Protein AF-A0A1A8VBL3-F1 (afdb_monomer)

Nearest PDB structures (foldseek):
  4ad9-assembly2_F  TM=8.443E-01  e=5.411E-03  Homo sapiens
  5meb-assembly2_B  TM=5.693E-01  e=9.755E-03  Saccharomyces cerevisiae
  3euh-assembly1_D  TM=6.106E-01  e=6.516E-02  Escherichia coli
  2ph7-assembly1_A  TM=4.554E-01  e=3.538E+00  Archaeoglobus fulgidus DSM 4304
  7tjh-assembly1_D  TM=4.920E-01  e=5.595E+00  Saccharomyces cerevisiae

Sequence (105 aa):
DKSLCIMSQKFVMLFLVSKTQTVTLDAAANVLIKESQDSSSHSKYKTKVRRLYDIANVLTSLGLIRKEKGRKPAFKWLGPVEFSSSAAATPGEPEASLNNQDLKR

Radius of gyration: 24.96 Å; Cα contacts (8 Å, |Δi|>4): 76; chains: 1; bounding box: 50×32×86 Å

pLDDT: mean 73.69, std 14.57, range [40.38, 91.75]

Solvent-accessible surface area (backbone atoms only — not comparable to full-atom values): 6778 Å² total; per-residue (Å²): 139,85,48,69,68,59,52,49,50,53,54,54,48,52,41,75,73,36,92,79,27,60,48,38,54,68,58,52,48,47,68,70,39,69,77,45,86,70,82,81,48,71,68,58,52,55,54,52,52,52,52,49,51,58,50,51,51,52,37,38,76,70,57,34,32,43,80,47,94,59,101,55,71,29,37,33,65,62,50,75,88,67,81,70,73,79,74,72,85,84,84,87,82,87,84,87,82,86,82,91,83,87,87,90,128

Structure (mmCIF, N/CA/C/O backbone):
data_AF-A0A1A8VBL3-F1
#
_entry.id   AF-A0A1A8VBL3-F1
#
loop_
_atom_site.group_PDB
_atom_site.id
_atom_site.type_symbol
_atom_site.label_atom_id
_atom_site.label_alt_id
_atom_site.label_comp_id
_atom_site.label_asym_id
_atom_site.label_entity_id
_atom_site.label_seq_id
_atom_site.pdbx_PDB_ins_code
_atom_site.Cartn_x
_atom_site.Cartn_y
_atom_site.Cartn_z
_atom_site.occupancy
_atom_site.B_iso_or_equiv
_atom_site.auth_seq_id
_atom_site.auth_comp_id
_atom_site.auth_asym_id
_atom_site.auth_atom_id
_atom_site.pdbx_PDB_model_num
ATOM 1 N N . ASP A 1 1 ? 18.067 -5.451 -3.117 1.00 53.78 1 ASP A N 1
ATOM 2 C CA . ASP A 1 1 ? 17.229 -4.253 -2.834 1.00 53.78 1 ASP A CA 1
ATOM 3 C C . ASP A 1 1 ? 16.029 -3.976 -3.749 1.00 53.78 1 ASP A C 1
ATOM 5 O O . ASP A 1 1 ? 15.274 -3.055 -3.462 1.00 53.78 1 ASP A O 1
ATOM 9 N N . LYS A 1 2 ? 15.781 -4.736 -4.832 1.00 65.94 2 LYS A N 1
ATOM 10 C CA . LYS A 1 2 ? 14.663 -4.465 -5.775 1.00 65.94 2 LYS A CA 1
ATOM 11 C C . LYS A 1 2 ? 13.514 -5.486 -5.713 1.00 65.94 2 LYS A C 1
ATOM 13 O O . LYS A 1 2 ? 12.631 -5.457 -6.567 1.00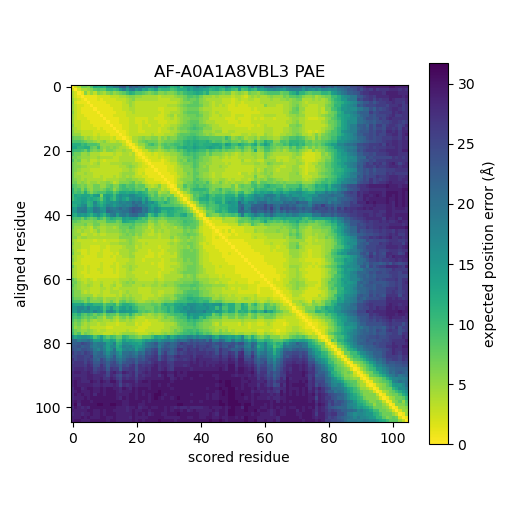 65.94 2 LYS A O 1
ATOM 18 N N . SER A 1 3 ? 13.541 -6.414 -4.757 1.00 76.62 3 SER A N 1
ATOM 19 C CA . SER A 1 3 ? 12.552 -7.491 -4.668 1.00 76.62 3 SER A CA 1
ATOM 20 C C . SER A 1 3 ? 11.214 -6.991 -4.119 1.00 76.62 3 SER A C 1
ATOM 22 O O . SER A 1 3 ? 11.150 -6.041 -3.337 1.00 76.62 3 SER A O 1
ATOM 24 N N . LEU A 1 4 ? 10.135 -7.668 -4.519 1.00 82.12 4 LEU A N 1
ATOM 25 C CA . LEU A 1 4 ? 8.782 -7.370 -4.048 1.00 82.12 4 LEU A CA 1
ATOM 26 C C . LEU A 1 4 ? 8.668 -7.510 -2.521 1.00 82.12 4 LEU A C 1
ATOM 28 O O . LEU A 1 4 ? 8.004 -6.694 -1.897 1.00 82.12 4 LEU A O 1
ATOM 32 N N . CYS A 1 5 ? 9.388 -8.472 -1.931 1.00 85.31 5 CYS A N 1
ATOM 33 C CA . CYS A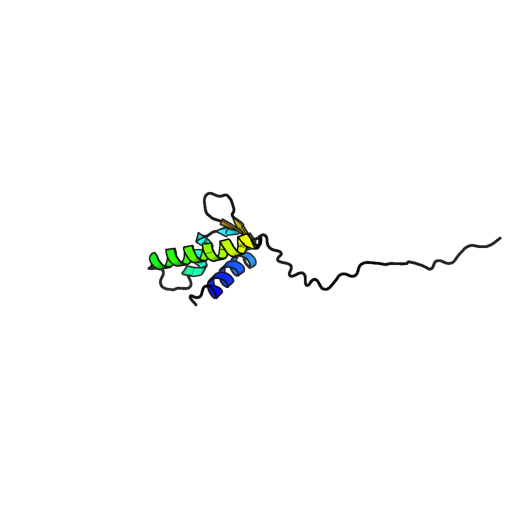 1 5 ? 9.452 -8.688 -0.482 1.00 85.31 5 CYS A CA 1
ATOM 34 C C . CYS A 1 5 ? 9.979 -7.454 0.278 1.00 85.31 5 CYS A C 1
ATOM 36 O O . CYS A 1 5 ? 9.361 -6.989 1.235 1.00 85.31 5 CYS A O 1
ATOM 38 N N . ILE A 1 6 ? 11.075 -6.849 -0.195 1.00 85.12 6 ILE A N 1
ATOM 39 C CA . ILE A 1 6 ? 11.620 -5.627 0.417 1.00 85.12 6 ILE A CA 1
ATOM 40 C C . ILE A 1 6 ? 10.649 -4.454 0.235 1.00 85.12 6 ILE A C 1
ATOM 42 O O . ILE A 1 6 ? 10.479 -3.630 1.133 1.00 85.12 6 ILE A O 1
ATOM 46 N N . MET A 1 7 ? 9.965 -4.392 -0.911 1.00 84.75 7 MET A N 1
ATOM 47 C CA . MET A 1 7 ? 8.960 -3.366 -1.176 1.00 84.75 7 MET A CA 1
ATOM 48 C C . MET A 1 7 ? 7.749 -3.482 -0.246 1.00 84.75 7 MET A C 1
ATOM 50 O O . MET A 1 7 ? 7.311 -2.469 0.296 1.00 84.75 7 MET A O 1
ATOM 54 N N . SER A 1 8 ? 7.236 -4.694 -0.024 1.00 87.88 8 SER A N 1
ATOM 55 C CA . SER A 1 8 ? 6.127 -4.933 0.902 1.00 87.88 8 SER A CA 1
ATOM 56 C C . SER A 1 8 ? 6.518 -4.627 2.341 1.00 87.88 8 SER A C 1
ATOM 58 O O . SER A 1 8 ? 5.752 -3.975 3.044 1.00 87.88 8 SER A O 1
ATOM 60 N N . GLN A 1 9 ? 7.725 -5.016 2.759 1.00 88.38 9 GLN A N 1
ATOM 61 C CA . GLN A 1 9 ? 8.218 -4.727 4.103 1.00 88.38 9 GLN A CA 1
ATOM 62 C C . GLN A 1 9 ? 8.288 -3.217 4.350 1.00 88.38 9 GLN A C 1
ATOM 64 O O . GLN A 1 9 ? 7.733 -2.730 5.331 1.00 88.38 9 GLN A O 1
ATOM 69 N N . LYS A 1 10 ? 8.893 -2.459 3.427 1.00 87.00 10 LYS A N 1
ATOM 70 C CA . LYS A 1 10 ? 8.975 -0.993 3.524 1.00 87.00 10 LYS A CA 1
ATOM 71 C C . LYS A 1 10 ? 7.600 -0.334 3.505 1.00 87.00 10 LYS A C 1
ATOM 73 O O . LYS A 1 10 ? 7.370 0.617 4.246 1.00 87.00 10 LYS A O 1
ATOM 78 N N . PHE A 1 11 ? 6.682 -0.845 2.686 1.00 86.50 11 PHE A N 1
ATOM 79 C CA . PHE A 1 11 ? 5.314 -0.340 2.623 1.00 86.50 11 PHE A CA 1
ATOM 80 C C . PHE A 1 11 ? 4.586 -0.502 3.962 1.00 86.50 11 PHE A C 1
ATOM 82 O O . PHE A 1 11 ? 4.016 0.465 4.453 1.00 86.50 11 PHE A O 1
ATOM 89 N N . VAL A 1 12 ? 4.666 -1.680 4.591 1.00 86.94 12 VAL A N 1
ATOM 90 C CA . VAL A 1 12 ? 4.070 -1.936 5.916 1.00 86.94 12 VAL A CA 1
ATOM 91 C C . VAL A 1 12 ? 4.760 -1.115 7.006 1.00 86.94 12 VAL A C 1
ATOM 93 O O . VAL A 1 12 ? 4.094 -0.484 7.824 1.00 86.94 12 VAL A O 1
ATOM 96 N N . MET A 1 13 ? 6.092 -1.047 6.977 1.00 87.50 13 MET A N 1
ATOM 97 C CA . MET A 1 13 ? 6.878 -0.254 7.923 1.00 87.50 13 MET A CA 1
ATOM 98 C C . MET A 1 13 ? 6.479 1.228 7.898 1.00 87.50 13 MET A C 1
ATOM 100 O O . MET A 1 13 ? 6.435 1.868 8.945 1.00 87.50 13 MET A O 1
ATOM 104 N N . LEU A 1 14 ? 6.113 1.770 6.730 1.00 86.38 14 LEU A N 1
ATOM 105 C CA . LEU A 1 14 ? 5.647 3.150 6.605 1.00 86.38 14 LEU A CA 1
ATOM 106 C C . LEU A 1 14 ? 4.360 3.411 7.405 1.00 86.38 14 LEU A C 1
ATOM 108 O O . LEU A 1 14 ? 4.230 4.486 7.985 1.00 86.38 14 LEU A O 1
ATOM 112 N N . PHE A 1 15 ? 3.442 2.444 7.488 1.00 84.81 15 PHE A N 1
ATOM 113 C CA . PHE A 1 15 ? 2.240 2.561 8.323 1.00 84.81 15 PHE A CA 1
ATOM 114 C C . PHE A 1 15 ? 2.552 2.452 9.816 1.00 84.81 15 PHE A C 1
ATOM 116 O O . PHE A 1 15 ? 1.974 3.198 10.599 1.00 84.81 15 PHE A O 1
ATOM 123 N N . LEU A 1 16 ? 3.483 1.570 10.193 1.00 84.12 16 LEU A N 1
ATOM 124 C CA . LEU A 1 16 ? 3.876 1.345 11.590 1.00 84.12 16 LEU A CA 1
ATOM 125 C C . LEU A 1 16 ? 4.653 2.530 12.186 1.00 84.12 16 LEU A C 1
ATOM 127 O O . LEU A 1 16 ? 4.493 2.849 13.359 1.00 84.12 16 LEU A O 1
ATOM 131 N N . VAL A 1 17 ? 5.485 3.197 11.382 1.00 81.88 17 VAL A N 1
ATOM 132 C CA . VAL A 1 17 ? 6.294 4.350 11.820 1.00 81.88 17 VAL A CA 1
ATOM 133 C C . VAL A 1 17 ? 5.497 5.662 11.764 1.00 81.88 17 VAL A C 1
ATOM 135 O O . VAL A 1 17 ? 5.792 6.612 12.493 1.00 81.88 17 VAL A O 1
ATOM 138 N N . SER A 1 18 ? 4.467 5.745 10.916 1.00 74.81 18 SER A N 1
ATOM 139 C CA . SER A 1 18 ? 3.670 6.965 10.752 1.00 74.81 18 SER A CA 1
ATOM 140 C C . SER A 1 18 ? 2.552 7.057 11.790 1.00 74.81 18 SER A C 1
ATOM 142 O O . SER A 1 18 ? 1.592 6.293 11.745 1.00 74.81 18 SER A O 1
ATOM 144 N N . LYS A 1 19 ? 2.592 8.082 12.655 1.00 70.56 19 LYS A N 1
ATOM 145 C CA . LYS A 1 19 ? 1.543 8.355 13.666 1.00 70.56 19 LYS A CA 1
ATOM 146 C C . LYS A 1 19 ? 0.135 8.483 13.076 1.00 70.56 19 LYS A C 1
ATOM 148 O O . LYS A 1 19 ? -0.847 8.155 13.732 1.00 70.56 19 LYS A O 1
ATOM 153 N N . THR A 1 20 ? 0.036 8.975 11.844 1.00 75.88 20 THR A N 1
ATOM 154 C CA . THR A 1 20 ? -1.236 9.184 11.145 1.00 75.88 20 THR A CA 1
ATOM 155 C C . THR A 1 20 ? -1.794 7.913 10.516 1.00 75.88 20 THR A C 1
ATOM 157 O O . THR A 1 20 ? -2.943 7.940 10.087 1.00 75.88 20 THR A O 1
ATOM 160 N N . GLN A 1 21 ? -1.013 6.821 10.444 1.00 83.38 21 GLN A N 1
ATOM 161 C CA . GLN A 1 21 ? -1.431 5.531 9.875 1.00 83.38 21 GLN A CA 1
ATOM 162 C C . GLN A 1 21 ? -2.029 5.634 8.456 1.00 83.38 21 GLN A C 1
ATOM 164 O O . GLN A 1 21 ? -2.703 4.723 7.978 1.00 83.38 21 GLN A O 1
ATOM 169 N N . THR A 1 22 ? -1.749 6.735 7.758 1.00 84.38 22 THR A N 1
ATOM 170 C CA . THR A 1 22 ? -2.251 7.031 6.419 1.00 84.38 22 THR A CA 1
ATOM 171 C C . THR A 1 22 ? -1.067 7.259 5.503 1.00 84.38 22 THR A C 1
ATOM 173 O O . THR A 1 22 ? -0.202 8.094 5.767 1.00 84.38 22 THR A O 1
ATOM 176 N N . VAL A 1 23 ? -1.046 6.526 4.398 1.00 86.00 23 VAL A N 1
ATOM 177 C CA . VAL A 1 23 ? 0.018 6.569 3.401 1.00 86.00 23 VAL A CA 1
ATOM 178 C C . VAL A 1 23 ? -0.603 6.843 2.042 1.00 86.00 23 VAL A C 1
ATOM 180 O O . VAL A 1 23 ? -1.487 6.121 1.579 1.00 86.00 23 VAL A O 1
ATOM 183 N N . THR A 1 24 ? -0.114 7.882 1.370 1.00 87.38 24 THR A N 1
ATOM 184 C CA . THR A 1 24 ? -0.450 8.128 -0.035 1.00 87.38 24 THR A CA 1
ATOM 185 C C . THR A 1 24 ? 0.435 7.284 -0.944 1.00 87.38 24 THR A C 1
ATOM 187 O O . THR A 1 24 ? 1.594 7.010 -0.624 1.00 87.38 24 THR A O 1
ATOM 190 N N . LEU A 1 25 ? -0.093 6.894 -2.105 1.00 83.69 25 LEU A N 1
ATOM 191 C CA . LEU A 1 25 ? 0.670 6.128 -3.092 1.00 83.69 25 LEU A CA 1
ATOM 192 C C . LEU A 1 25 ? 1.961 6.851 -3.507 1.00 83.69 25 LEU A C 1
ATOM 194 O O . LEU A 1 25 ? 3.006 6.219 -3.631 1.00 83.69 25 LEU A O 1
ATOM 198 N N . ASP A 1 26 ? 1.898 8.176 -3.652 1.00 82.25 26 ASP A N 1
ATOM 199 C CA . ASP A 1 26 ? 3.057 9.013 -3.968 1.00 82.25 26 ASP A CA 1
ATOM 200 C C . ASP A 1 26 ? 4.101 8.995 -2.845 1.00 82.25 26 ASP A C 1
ATOM 202 O O . ASP A 1 26 ? 5.299 8.927 -3.119 1.00 82.25 26 ASP A O 1
ATOM 206 N N . ALA A 1 27 ? 3.679 9.035 -1.576 1.00 82.12 27 ALA A N 1
ATOM 207 C CA . ALA A 1 27 ? 4.596 8.947 -0.440 1.00 82.12 27 ALA A CA 1
ATOM 208 C C . ALA A 1 27 ? 5.281 7.576 -0.386 1.00 82.12 27 ALA A C 1
ATOM 210 O O . ALA A 1 27 ? 6.503 7.502 -0.255 1.00 82.12 27 ALA A O 1
ATOM 211 N N . ALA A 1 28 ? 4.516 6.498 -0.576 1.00 83.94 28 ALA A N 1
ATOM 212 C CA . ALA A 1 28 ? 5.062 5.149 -0.659 1.00 83.94 28 ALA A CA 1
ATOM 213 C C . ALA A 1 28 ? 6.057 5.011 -1.822 1.00 83.94 28 ALA A C 1
ATOM 215 O O . ALA A 1 28 ? 7.171 4.519 -1.636 1.00 83.94 28 ALA A O 1
ATOM 216 N N . ALA A 1 29 ? 5.694 5.505 -3.009 1.00 81.38 29 ALA A N 1
ATOM 217 C CA . ALA A 1 29 ? 6.561 5.492 -4.180 1.00 81.38 29 ALA A CA 1
ATOM 218 C C . ALA A 1 29 ? 7.854 6.281 -3.935 1.00 81.38 29 ALA A C 1
ATOM 220 O O . ALA A 1 29 ? 8.927 5.797 -4.280 1.00 81.38 29 ALA A O 1
ATOM 221 N N . ASN A 1 30 ? 7.781 7.445 -3.285 1.00 79.44 30 ASN A N 1
ATOM 222 C CA . ASN A 1 30 ? 8.956 8.252 -2.954 1.00 79.44 30 ASN A CA 1
ATOM 223 C C . ASN A 1 30 ? 9.915 7.541 -1.995 1.00 79.44 30 ASN A C 1
ATOM 225 O O . ASN A 1 30 ? 11.117 7.534 -2.252 1.00 79.44 30 ASN A O 1
ATOM 229 N N . VAL A 1 31 ? 9.411 6.903 -0.935 1.00 75.88 31 VAL A N 1
ATOM 230 C CA . VAL A 1 31 ? 10.245 6.122 -0.000 1.00 75.88 31 VAL A CA 1
ATOM 231 C C . VAL A 1 31 ? 10.916 4.947 -0.719 1.00 75.88 31 VAL A C 1
ATOM 233 O O . VAL A 1 31 ? 12.090 4.666 -0.507 1.00 75.88 31 VAL A O 1
ATOM 236 N N . LEU A 1 32 ? 10.209 4.315 -1.656 1.00 73.06 32 LEU A N 1
ATOM 237 C CA . LEU A 1 32 ? 10.728 3.210 -2.466 1.00 73.06 32 LEU A CA 1
ATOM 238 C C . LEU A 1 32 ? 11.671 3.651 -3.600 1.00 73.06 32 LEU A C 1
ATOM 240 O O . LEU A 1 32 ? 12.385 2.819 -4.168 1.00 73.06 32 LEU A O 1
ATOM 244 N N . ILE A 1 33 ? 11.649 4.927 -3.996 1.00 70.69 33 ILE A N 1
ATOM 245 C CA . ILE A 1 33 ? 12.447 5.483 -5.100 1.00 70.69 33 ILE A CA 1
ATOM 246 C C . ILE A 1 33 ? 13.693 6.203 -4.604 1.00 70.69 33 ILE A C 1
ATOM 248 O O . ILE A 1 33 ? 14.732 6.025 -5.230 1.00 70.69 33 ILE A O 1
ATOM 252 N N . LYS A 1 34 ? 13.632 6.927 -3.480 1.00 63.56 34 LYS A N 1
ATOM 253 C CA . LYS A 1 34 ? 14.773 7.675 -2.924 1.00 63.56 34 LYS A CA 1
ATOM 254 C C . LYS A 1 34 ? 16.007 6.815 -2.636 1.00 63.56 34 LYS A C 1
ATOM 256 O O . LYS A 1 34 ? 17.113 7.334 -2.654 1.00 63.56 34 LYS A O 1
ATOM 261 N N . GLU A 1 35 ? 15.837 5.517 -2.404 1.00 59.56 35 GLU A N 1
ATOM 262 C CA . GLU A 1 35 ? 16.954 4.602 -2.136 1.00 59.56 35 GLU A CA 1
ATOM 263 C C . GLU A 1 35 ? 17.601 4.039 -3.410 1.00 59.56 35 GLU A C 1
ATOM 265 O O . GLU A 1 35 ? 18.749 3.607 -3.387 1.00 59.56 35 GLU A O 1
ATOM 270 N N . SER A 1 36 ? 16.909 4.093 -4.557 1.00 57.88 36 SER A N 1
ATOM 271 C CA . SER A 1 36 ? 17.587 3.927 -5.841 1.00 57.88 36 SER A CA 1
ATOM 272 C C . SER A 1 36 ? 18.104 5.295 -6.267 1.00 57.88 36 SER A C 1
ATOM 274 O O . SER A 1 36 ? 17.318 6.097 -6.763 1.00 57.88 36 SER A O 1
ATOM 276 N N . GLN A 1 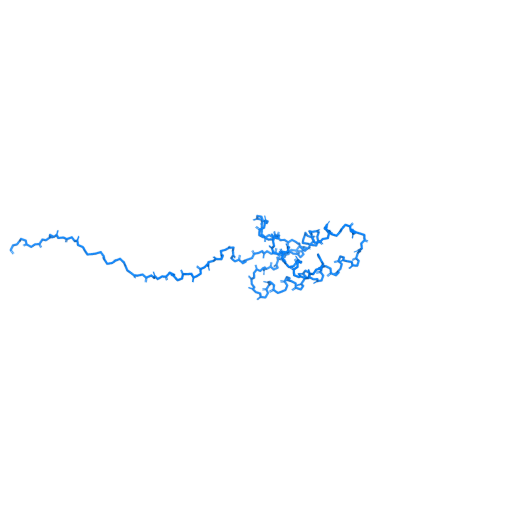37 ? 19.405 5.535 -6.090 1.00 57.25 37 GLN A N 1
ATOM 277 C CA . GLN A 1 37 ? 20.132 6.757 -6.484 1.00 57.25 37 GLN A CA 1
ATOM 278 C C . GLN A 1 37 ? 19.864 7.231 -7.935 1.00 57.25 37 GLN A C 1
ATOM 280 O O . GLN A 1 37 ? 20.133 8.375 -8.278 1.00 57.25 37 GLN A O 1
ATOM 285 N N . ASP A 1 38 ? 19.231 6.404 -8.772 1.00 56.94 38 ASP A N 1
ATOM 286 C CA . ASP A 1 38 ? 18.795 6.743 -10.125 1.00 56.94 38 ASP A CA 1
ATOM 287 C C . ASP A 1 38 ? 17.363 7.323 -10.159 1.00 56.94 38 ASP A C 1
ATOM 289 O O . ASP A 1 38 ? 16.414 6.675 -10.622 1.00 56.94 38 ASP A O 1
ATOM 293 N N . SER A 1 39 ? 17.189 8.568 -9.720 1.00 54.56 39 SER A N 1
ATOM 294 C CA . SER A 1 39 ? 15.927 9.329 -9.826 1.00 54.56 39 SER A CA 1
ATOM 295 C C . SER A 1 39 ? 15.479 9.624 -11.274 1.00 54.56 39 SER A C 1
ATOM 297 O O . SER A 1 39 ? 14.372 10.107 -11.496 1.00 54.56 39 SER A O 1
ATOM 299 N N . SER A 1 40 ? 16.308 9.298 -12.270 1.00 58.81 40 SER A N 1
ATOM 300 C CA . SER A 1 40 ? 16.157 9.702 -13.677 1.00 58.81 40 SER A CA 1
ATOM 301 C C . SER A 1 40 ? 15.138 8.884 -14.502 1.00 58.81 40 SER A C 1
ATOM 303 O O . SER A 1 40 ? 14.690 9.325 -15.559 1.00 58.81 40 SER A O 1
ATOM 305 N N . SER A 1 41 ? 14.697 7.697 -14.057 1.00 68.19 41 SER A N 1
ATOM 306 C CA . SER A 1 41 ? 13.912 6.806 -14.935 1.00 68.19 41 SER A CA 1
ATOM 307 C C . SER A 1 41 ? 12.414 6.750 -14.604 1.00 68.19 41 SER A C 1
ATOM 309 O O . SER A 1 41 ? 11.966 5.969 -13.762 1.00 68.19 41 SER A O 1
ATOM 311 N N . HIS A 1 42 ? 11.613 7.505 -15.362 1.00 71.62 42 HIS A N 1
ATOM 312 C CA . HIS A 1 42 ? 10.140 7.472 -15.349 1.00 71.62 42 HIS A CA 1
ATOM 313 C C . HIS A 1 42 ? 9.557 6.051 -15.554 1.00 71.62 42 HIS A C 1
ATOM 315 O O . HIS A 1 42 ? 8.521 5.693 -14.991 1.00 71.62 42 HIS A O 1
ATOM 321 N N . SER A 1 43 ? 10.262 5.189 -16.298 1.00 74.19 43 SER A N 1
ATOM 322 C CA . SER A 1 43 ? 9.934 3.761 -16.458 1.00 74.19 43 SER A CA 1
ATOM 323 C C . SER A 1 43 ? 9.965 2.997 -15.122 1.00 74.19 43 SER A C 1
ATOM 325 O O . SER A 1 43 ? 9.030 2.261 -14.794 1.00 74.19 43 SER A O 1
ATOM 327 N N . LYS A 1 44 ? 10.990 3.235 -14.290 1.00 74.88 44 LYS A N 1
ATOM 328 C CA . LYS A 1 44 ? 11.124 2.604 -12.965 1.00 74.88 44 LYS A CA 1
ATOM 329 C C . LYS A 1 44 ? 9.991 3.041 -12.025 1.00 74.88 44 LYS A C 1
ATOM 331 O O . LYS A 1 44 ? 9.496 2.210 -11.262 1.00 74.88 44 LYS A O 1
ATOM 336 N N . TYR A 1 45 ? 9.548 4.302 -12.108 1.00 78.44 45 TYR A N 1
ATOM 337 C CA . TYR A 1 45 ? 8.401 4.811 -11.342 1.00 78.44 45 TYR A CA 1
ATOM 338 C C . TYR A 1 45 ? 7.123 4.024 -11.665 1.00 78.44 45 TYR A C 1
ATOM 340 O O . TYR A 1 45 ? 6.501 3.474 -10.757 1.00 78.44 45 TYR A O 1
ATOM 348 N N . LYS A 1 46 ? 6.777 3.871 -12.952 1.00 81.75 46 LYS A N 1
ATOM 349 C CA . LYS A 1 46 ? 5.561 3.145 -13.372 1.00 81.75 46 LYS A CA 1
ATOM 350 C C . LYS A 1 46 ? 5.539 1.696 -12.877 1.00 81.75 46 LYS A C 1
ATOM 352 O O . LYS A 1 46 ? 4.504 1.226 -12.401 1.00 81.75 46 LYS A O 1
ATOM 357 N N . THR A 1 47 ? 6.674 1.000 -12.939 1.00 82.38 47 THR A N 1
ATOM 358 C CA . THR A 1 47 ? 6.785 -0.381 -12.444 1.00 82.38 47 THR A CA 1
ATOM 359 C C . THR A 1 47 ? 6.602 -0.457 -10.930 1.00 82.38 47 THR A C 1
ATOM 361 O O . THR A 1 47 ? 5.838 -1.294 -10.454 1.00 82.38 47 THR A O 1
ATOM 364 N N . LYS A 1 48 ? 7.236 0.436 -10.158 1.00 78.50 48 LYS A N 1
ATOM 365 C CA . LYS A 1 48 ? 7.090 0.471 -8.691 1.00 78.50 48 LYS A CA 1
ATOM 366 C C . LYS A 1 48 ? 5.664 0.819 -8.262 1.00 78.50 48 LYS A C 1
ATOM 368 O O . LYS A 1 48 ? 5.130 0.181 -7.363 1.00 78.50 48 LYS A O 1
ATOM 373 N N . VAL A 1 49 ? 5.019 1.756 -8.956 1.00 84.31 49 VAL A N 1
ATOM 374 C CA . VAL A 1 49 ? 3.603 2.087 -8.741 1.00 84.31 49 VAL A CA 1
ATOM 375 C C . VAL A 1 49 ? 2.711 0.867 -8.973 1.00 84.31 49 VAL A C 1
ATOM 377 O O . VAL A 1 49 ? 1.834 0.593 -8.161 1.00 84.31 49 VAL A O 1
ATOM 380 N N . ARG A 1 50 ? 2.960 0.076 -10.025 1.00 86.94 50 ARG A N 1
ATOM 381 C CA . ARG A 1 50 ? 2.218 -1.174 -10.254 1.00 86.94 50 ARG A CA 1
ATOM 382 C C . ARG A 1 50 ? 2.390 -2.168 -9.104 1.00 86.94 50 ARG A C 1
ATOM 384 O O . ARG A 1 50 ? 1.399 -2.697 -8.621 1.00 86.94 50 ARG A O 1
ATOM 391 N N . ARG A 1 51 ? 3.618 -2.349 -8.616 1.00 88.94 51 ARG A N 1
ATOM 392 C CA . ARG A 1 51 ? 3.895 -3.239 -7.477 1.00 88.94 51 ARG A CA 1
ATOM 393 C C . ARG A 1 51 ? 3.245 -2.777 -6.175 1.00 88.94 51 ARG A C 1
ATOM 395 O O . ARG A 1 51 ? 2.791 -3.611 -5.401 1.00 88.94 51 ARG A O 1
ATOM 402 N N . LEU A 1 52 ? 3.141 -1.467 -5.955 1.00 87.69 52 LEU A N 1
ATOM 403 C CA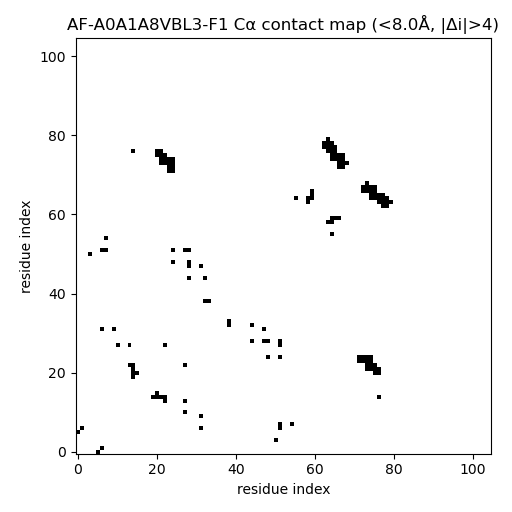 . LEU A 1 52 ? 2.402 -0.917 -4.819 1.00 87.69 52 LEU A CA 1
ATOM 404 C C . LEU A 1 52 ? 0.913 -1.259 -4.872 1.00 87.69 52 LEU A C 1
ATOM 406 O O . LEU A 1 52 ? 0.337 -1.564 -3.833 1.00 87.69 52 LEU A O 1
ATOM 410 N N . TYR A 1 53 ? 0.298 -1.255 -6.058 1.00 90.25 53 TYR A N 1
ATOM 411 C CA . TYR A 1 53 ? -1.083 -1.715 -6.203 1.00 90.25 53 TYR A CA 1
ATOM 412 C C . TYR A 1 53 ? -1.222 -3.211 -5.928 1.00 90.25 53 TYR A C 1
ATOM 414 O O . TYR A 1 53 ? -2.152 -3.588 -5.223 1.00 90.25 53 TYR A O 1
ATOM 422 N N . ASP A 1 54 ? -0.298 -4.044 -6.423 1.00 90.75 54 ASP A N 1
ATOM 423 C CA . ASP A 1 54 ? -0.300 -5.487 -6.140 1.00 90.75 54 ASP A CA 1
ATOM 424 C C . ASP A 1 54 ? -0.294 -5.733 -4.616 1.00 90.75 54 ASP A C 1
ATOM 426 O O . ASP A 1 54 ? -1.154 -6.436 -4.087 1.00 90.75 54 ASP A O 1
ATOM 430 N N . ILE A 1 55 ? 0.620 -5.076 -3.892 1.00 90.19 55 ILE A N 1
ATOM 431 C CA . ILE A 1 55 ? 0.741 -5.175 -2.427 1.00 90.19 55 ILE A CA 1
ATOM 432 C C . ILE A 1 55 ? -0.508 -4.624 -1.727 1.00 90.19 55 ILE A C 1
ATOM 434 O O . ILE A 1 55 ? -1.048 -5.261 -0.822 1.00 90.19 55 ILE A O 1
ATOM 438 N N . ALA A 1 56 ? -0.985 -3.447 -2.136 1.00 88.88 56 ALA A N 1
ATOM 439 C CA . ALA A 1 56 ? -2.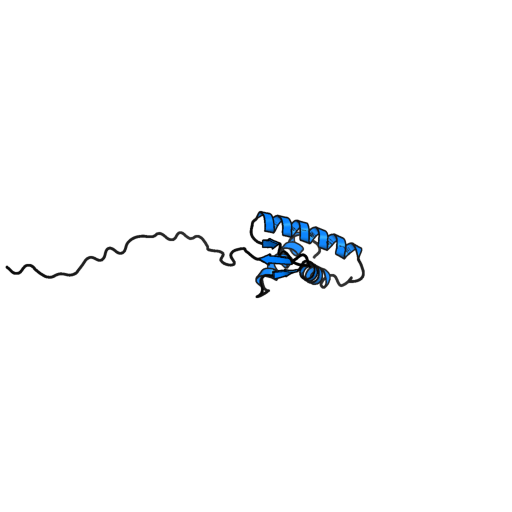142 -2.813 -1.518 1.00 88.88 56 ALA A CA 1
ATOM 440 C C . ALA A 1 56 ? -3.420 -3.636 -1.709 1.00 88.88 56 ALA A C 1
ATOM 442 O O . ALA A 1 56 ? -4.228 -3.716 -0.788 1.00 88.88 56 ALA A O 1
ATOM 443 N N . ASN A 1 57 ? -3.594 -4.278 -2.865 1.00 91.31 57 ASN A N 1
ATOM 444 C CA . ASN A 1 57 ? -4.725 -5.164 -3.119 1.00 91.31 57 ASN A CA 1
ATOM 445 C C . ASN A 1 57 ? -4.698 -6.362 -2.167 1.00 91.31 57 ASN A C 1
ATOM 447 O O . ASN A 1 57 ? -5.712 -6.637 -1.535 1.00 91.31 57 ASN A O 1
ATOM 451 N N . VAL A 1 58 ? -3.536 -7.002 -1.981 1.00 91.75 58 VAL A N 1
ATOM 452 C CA . VAL A 1 58 ? -3.382 -8.111 -1.024 1.00 91.75 58 VAL A CA 1
ATOM 453 C C . VAL A 1 58 ? -3.712 -7.657 0.400 1.00 91.75 58 VAL A C 1
ATOM 455 O O . VAL A 1 58 ? -4.545 -8.270 1.061 1.00 91.75 58 VAL A O 1
ATOM 458 N N . LEU A 1 59 ? -3.133 -6.548 0.866 1.00 89.12 59 LEU A N 1
ATOM 459 C CA . LEU A 1 59 ? -3.401 -6.022 2.212 1.00 89.12 59 LEU A CA 1
ATOM 460 C C . LEU A 1 59 ? -4.863 -5.588 2.403 1.00 89.12 59 LEU A C 1
ATOM 462 O O . LEU A 1 59 ? -5.400 -5.698 3.504 1.00 89.12 59 LEU A O 1
ATOM 466 N N . THR A 1 60 ? -5.513 -5.112 1.339 1.00 89.75 60 THR A N 1
ATOM 467 C CA . THR A 1 60 ? -6.941 -4.767 1.350 1.00 89.75 60 THR A CA 1
ATOM 468 C C . THR A 1 60 ? -7.803 -6.025 1.443 1.00 89.75 60 THR A C 1
ATOM 470 O O . THR A 1 60 ? -8.743 -6.050 2.231 1.00 89.75 60 THR A O 1
ATOM 473 N N . SER A 1 61 ? -7.473 -7.086 0.697 1.00 88.62 61 SER A N 1
ATOM 474 C CA . SER A 1 61 ? -8.155 -8.386 0.780 1.00 88.62 61 SER A CA 1
ATOM 475 C C . SER A 1 61 ? -8.017 -9.036 2.158 1.00 88.62 61 SER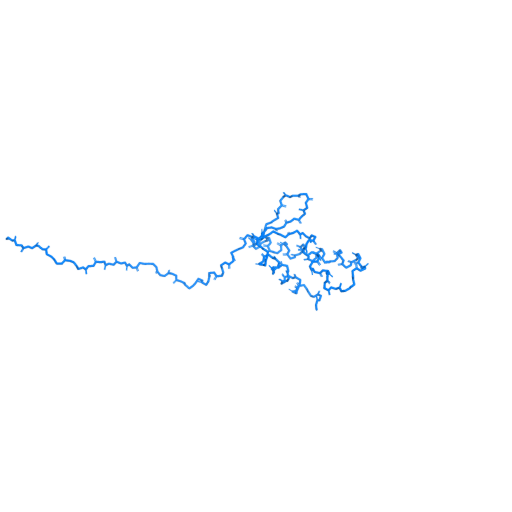 A C 1
ATOM 477 O O . SER A 1 61 ? -8.930 -9.728 2.593 1.00 88.62 61 SER A O 1
ATOM 479 N N . LEU A 1 62 ? -6.911 -8.776 2.860 1.00 88.94 62 LEU A N 1
ATOM 480 C CA . LEU A 1 62 ? -6.697 -9.200 4.247 1.00 88.94 62 LEU A CA 1
ATOM 481 C C . LEU A 1 62 ? -7.396 -8.297 5.281 1.00 88.94 62 LEU A C 1
ATOM 483 O O . LEU A 1 62 ? -7.340 -8.580 6.472 1.00 88.94 62 LEU A O 1
ATOM 487 N N . GLY A 1 63 ? -8.014 -7.189 4.860 1.00 87.00 63 GLY A N 1
ATOM 488 C CA . GLY A 1 63 ? -8.652 -6.228 5.764 1.00 87.00 63 GLY A CA 1
ATOM 489 C C . GLY A 1 63 ? -7.676 -5.400 6.611 1.00 87.00 63 GLY A C 1
ATOM 490 O O . GLY A 1 63 ? -8.107 -4.709 7.531 1.00 87.00 63 GLY A O 1
ATOM 491 N N . LEU A 1 64 ? -6.375 -5.429 6.302 1.00 87.75 64 LEU A N 1
ATOM 492 C CA . LEU A 1 64 ? -5.335 -4.715 7.054 1.00 87.75 64 LEU A CA 1
ATOM 493 C C . LEU A 1 64 ? -5.267 -3.229 6.700 1.00 87.75 64 LEU A C 1
ATOM 495 O O . LEU A 1 64 ? -4.869 -2.409 7.525 1.00 87.75 64 LEU A O 1
ATOM 499 N N . ILE A 1 65 ? -5.653 -2.873 5.474 1.00 89.44 65 ILE A N 1
ATOM 500 C CA . ILE A 1 65 ? -5.711 -1.486 5.009 1.00 89.44 65 ILE A CA 1
ATOM 501 C C . ILE A 1 65 ? -7.023 -1.216 4.277 1.00 89.44 65 ILE A C 1
ATOM 503 O O . ILE A 1 65 ? -7.638 -2.115 3.704 1.00 89.44 65 ILE A O 1
ATOM 507 N N . ARG A 1 66 ? -7.433 0.051 4.241 1.00 89.12 66 ARG A N 1
ATOM 508 C CA . ARG A 1 66 ? -8.576 0.518 3.452 1.00 89.12 66 ARG A CA 1
ATOM 509 C C . ARG A 1 66 ? -8.179 1.676 2.561 1.00 89.12 66 ARG A C 1
ATOM 511 O O . ARG A 1 66 ? -7.471 2.588 2.980 1.00 89.12 66 ARG A O 1
ATOM 518 N N . LYS A 1 67 ? -8.698 1.664 1.336 1.00 87.56 67 LYS A N 1
ATOM 519 C CA . LYS A 1 67 ? -8.591 2.790 0.412 1.00 87.56 67 LYS A CA 1
ATOM 520 C C . LYS A 1 67 ? -9.399 3.978 0.932 1.00 87.56 67 LYS A C 1
ATOM 522 O O . LYS A 1 67 ? -10.606 3.872 1.152 1.00 87.56 67 LYS A O 1
ATOM 527 N N . GLU A 1 68 ? -8.740 5.115 1.080 1.00 84.31 68 GLU A N 1
ATOM 528 C CA . GLU A 1 68 ? -9.386 6.375 1.418 1.00 84.31 68 GLU A CA 1
ATOM 529 C C . GLU A 1 68 ? -10.016 6.992 0.158 1.00 84.31 68 GLU A C 1
ATOM 531 O O . GLU A 1 68 ? -9.421 6.997 -0.926 1.00 84.31 68 GLU A O 1
ATOM 536 N N . LYS A 1 69 ? -11.252 7.492 0.277 1.00 69.81 69 LYS A N 1
ATOM 537 C CA . LYS A 1 69 ? -11.920 8.225 -0.804 1.00 69.81 69 LYS A CA 1
ATOM 538 C C . LYS A 1 69 ? -11.439 9.675 -0.766 1.00 69.81 69 LYS A C 1
ATOM 540 O O . LYS A 1 69 ? -11.964 10.481 -0.011 1.00 69.81 69 LYS A O 1
ATOM 545 N N . GLY A 1 70 ? -10.439 9.993 -1.582 1.00 71.38 70 GLY A N 1
ATOM 546 C CA . GLY A 1 70 ? -9.894 11.342 -1.709 1.00 71.38 70 GLY A CA 1
ATOM 547 C C . GLY A 1 70 ? -9.416 11.646 -3.126 1.00 71.38 70 GLY A C 1
ATOM 548 O O . GLY A 1 70 ? -9.383 10.775 -3.995 1.00 71.38 70 GLY A O 1
ATOM 549 N N . ARG A 1 71 ? -9.011 12.902 -3.352 1.00 71.25 71 ARG A N 1
ATOM 550 C CA . ARG A 1 71 ? -8.494 13.392 -4.646 1.00 71.25 71 ARG A CA 1
ATOM 551 C C . ARG A 1 71 ? -7.211 12.670 -5.088 1.00 71.25 71 ARG A C 1
ATOM 553 O O . ARG A 1 71 ? -6.861 12.710 -6.262 1.00 71.25 71 ARG A O 1
ATOM 560 N N . LYS A 1 72 ? -6.520 12.008 -4.154 1.00 77.44 72 LYS A N 1
ATOM 561 C CA . LYS A 1 72 ? -5.343 11.171 -4.398 1.00 77.44 72 LYS A CA 1
ATOM 562 C C . LYS A 1 72 ? -5.563 9.764 -3.833 1.00 77.44 72 LYS A C 1
ATOM 564 O O . LYS A 1 72 ? -6.214 9.636 -2.797 1.00 77.44 72 LYS A O 1
ATOM 569 N N . PRO A 1 73 ? -5.009 8.718 -4.472 1.00 81.00 73 PRO A N 1
ATOM 570 C CA . PRO A 1 73 ? -5.049 7.367 -3.931 1.00 81.00 73 PRO A CA 1
ATOM 571 C C . PRO A 1 73 ? -4.238 7.304 -2.631 1.00 81.00 73 PRO A C 1
ATOM 573 O O . PRO A 1 73 ? -3.006 7.393 -2.641 1.00 81.00 73 PRO A O 1
ATOM 576 N N . ALA A 1 74 ? -4.947 7.156 -1.517 1.00 86.38 74 ALA A N 1
ATOM 577 C CA . ALA A 1 74 ? -4.370 6.966 -0.199 1.00 86.38 74 ALA A CA 1
ATOM 578 C C . ALA A 1 74 ? -4.947 5.718 0.464 1.00 86.38 74 ALA A C 1
ATOM 580 O O . ALA A 1 74 ? -6.048 5.262 0.140 1.00 86.38 74 ALA A O 1
ATOM 581 N N . PHE A 1 75 ? -4.167 5.162 1.377 1.00 89.50 75 PHE A N 1
ATOM 582 C CA . PHE A 1 75 ? -4.507 3.980 2.141 1.00 89.50 75 PHE A CA 1
ATOM 583 C C . PHE A 1 75 ? -4.389 4.312 3.618 1.00 89.50 75 PHE A C 1
ATOM 585 O O . PHE A 1 75 ? -3.428 4.957 4.038 1.00 89.50 75 PHE A O 1
ATOM 592 N N . LYS A 1 76 ? -5.364 3.852 4.392 1.00 89.38 76 LYS A N 1
ATOM 593 C CA . LYS A 1 76 ? -5.380 3.942 5.845 1.00 89.38 76 LYS A CA 1
ATOM 594 C C . LYS A 1 76 ? -5.158 2.555 6.429 1.00 89.38 76 LYS A C 1
ATOM 596 O O . LYS A 1 76 ? -5.823 1.607 6.007 1.00 89.38 76 LYS A O 1
ATOM 601 N N . TRP A 1 77 ? -4.245 2.447 7.382 1.00 89.50 77 TRP A N 1
ATOM 602 C CA . TRP A 1 77 ? -4.030 1.235 8.157 1.00 89.50 77 TRP A CA 1
ATOM 603 C C . TRP A 1 77 ? -5.221 0.994 9.089 1.00 89.50 77 TRP A C 1
ATOM 605 O O . TRP A 1 77 ? -5.683 1.907 9.773 1.00 89.50 77 TRP A O 1
ATOM 615 N N . LEU A 1 78 ? -5.756 -0.223 9.044 1.00 84.00 78 LEU A N 1
ATOM 616 C CA . LEU A 1 78 ? -6.875 -0.695 9.863 1.00 84.00 78 LEU A CA 1
ATOM 617 C C . LEU A 1 78 ? -6.494 -1.881 10.756 1.00 84.00 78 LEU A C 1
ATOM 619 O O . LEU A 1 78 ? -7.245 -2.202 11.672 1.00 84.00 78 LEU A O 1
ATOM 623 N N . GLY A 1 79 ? -5.379 -2.556 10.461 1.00 71.56 79 GLY A N 1
ATOM 624 C CA . GLY A 1 79 ? -4.978 -3.779 11.146 1.00 71.56 79 GLY A CA 1
ATOM 625 C C . GLY A 1 79 ? -4.618 -3.552 12.621 1.00 71.56 79 GLY A C 1
ATOM 626 O O . GLY A 1 79 ? -4.118 -2.477 12.969 1.00 71.56 79 GLY A O 1
ATOM 627 N N . PRO A 1 80 ? -4.812 -4.561 13.491 1.00 67.00 80 PRO A N 1
ATOM 628 C CA . PRO A 1 80 ? -4.394 -4.482 14.885 1.00 67.00 80 PRO A CA 1
ATOM 629 C C . PRO A 1 80 ? -2.871 -4.311 14.952 1.00 67.00 80 PRO A C 1
ATOM 631 O O . PRO A 1 80 ? -2.132 -5.111 14.383 1.00 67.00 80 PRO A O 1
ATOM 634 N N . VAL A 1 81 ? -2.397 -3.273 15.646 1.00 59.16 81 VAL A N 1
ATOM 635 C CA . VAL A 1 81 ? -0.986 -3.184 16.081 1.00 59.16 81 VAL A CA 1
ATOM 636 C C . VAL A 1 81 ? -0.731 -4.125 17.268 1.00 59.16 81 VAL A C 1
ATOM 638 O O . VAL A 1 81 ? 0.410 -4.441 17.588 1.00 59.16 81 VAL A O 1
ATOM 641 N N . GLU A 1 82 ? -1.796 -4.654 17.869 1.00 52.72 82 GLU A N 1
ATOM 642 C CA . GLU A 1 82 ? -1.714 -5.688 18.885 1.00 52.72 82 GLU A CA 1
ATOM 643 C C . GLU A 1 82 ? -1.603 -7.052 18.203 1.00 52.72 82 GLU A C 1
ATOM 645 O O . GLU A 1 82 ? -2.601 -7.666 17.810 1.00 52.72 82 GLU A O 1
ATOM 650 N N . PHE A 1 83 ? -0.374 -7.562 18.114 1.00 55.34 83 PHE A N 1
ATOM 651 C CA . PHE A 1 83 ? -0.153 -9.002 18.156 1.00 55.34 83 PHE A CA 1
ATOM 652 C C . PHE A 1 83 ? -0.645 -9.478 19.523 1.00 55.34 83 PHE A C 1
ATOM 654 O O . PHE A 1 83 ? 0.148 -9.724 20.429 1.00 55.34 83 PHE A O 1
ATOM 661 N N . SER A 1 84 ? -1.965 -9.564 19.701 1.00 46.31 84 SER A N 1
ATOM 662 C CA . SER A 1 84 ? -2.516 -10.353 20.786 1.00 46.31 84 SER A CA 1
ATOM 663 C C . SER A 1 84 ? -2.058 -11.774 20.499 1.00 46.31 84 SER A C 1
ATOM 665 O O . SER A 1 84 ? -2.616 -12.502 19.680 1.00 46.31 84 SER A O 1
ATOM 667 N N . SER A 1 85 ? -0.940 -12.134 21.128 1.00 49.25 85 SER A N 1
ATOM 668 C CA . SER A 1 85 ? -0.675 -13.502 21.501 1.00 49.25 85 SER A CA 1
ATOM 669 C C . SER A 1 85 ? -1.948 -13.931 22.206 1.00 49.25 85 SER A C 1
ATOM 671 O O . SER A 1 85 ? -2.202 -13.540 23.344 1.00 49.25 85 SER A O 1
ATOM 673 N N . SER A 1 86 ? -2.823 -14.621 21.480 1.00 48.03 86 SER A N 1
ATOM 674 C CA . SER A 1 86 ? -3.981 -15.285 22.048 1.00 48.03 86 SER A CA 1
ATOM 675 C C . SER A 1 86 ? -3.447 -16.477 22.843 1.00 48.03 86 SER A C 1
ATOM 677 O O . SER A 1 86 ? -3.654 -17.636 22.509 1.00 48.03 86 SER A O 1
ATOM 679 N N . ALA A 1 87 ? -2.671 -16.184 23.885 1.00 54.69 87 ALA A N 1
ATOM 680 C CA . ALA A 1 87 ? -2.471 -17.062 25.009 1.00 54.69 87 ALA A CA 1
ATOM 681 C C . ALA A 1 87 ? -3.733 -16.899 25.856 1.00 54.69 87 ALA A C 1
ATOM 683 O O . ALA A 1 87 ? -3.815 -16.037 26.724 1.00 54.69 87 ALA A O 1
ATOM 684 N N . ALA A 1 88 ? -4.753 -17.651 25.440 1.00 54.00 88 ALA A N 1
ATOM 685 C CA . ALA A 1 88 ? -5.887 -18.124 26.217 1.00 54.00 88 ALA A CA 1
ATOM 686 C C . ALA A 1 88 ? 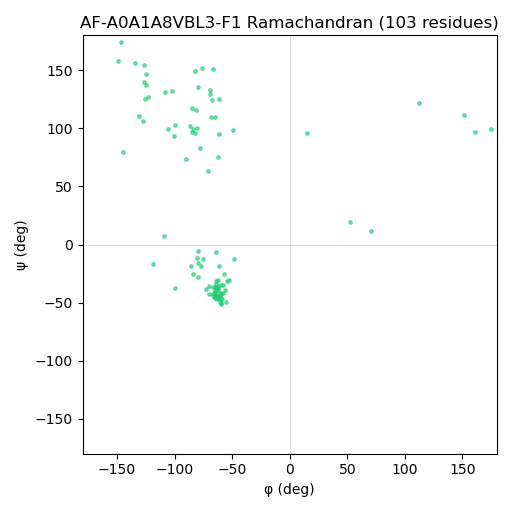-6.098 -17.422 27.571 1.00 54.00 88 ALA A C 1
ATOM 688 O O . ALA A 1 88 ? -5.535 -17.807 28.594 1.00 54.00 88 ALA A O 1
ATOM 689 N N . ALA A 1 89 ? -6.978 -16.423 27.577 1.00 53.25 89 ALA A N 1
ATOM 690 C CA . ALA A 1 89 ? -7.679 -16.035 28.785 1.00 53.25 89 ALA A CA 1
ATOM 691 C C . ALA A 1 89 ? -8.641 -17.172 29.163 1.00 53.25 89 ALA A C 1
ATOM 693 O O . ALA A 1 89 ? -9.628 -17.399 28.464 1.00 53.25 89 ALA A O 1
ATOM 694 N N . THR A 1 90 ? -8.351 -17.885 30.250 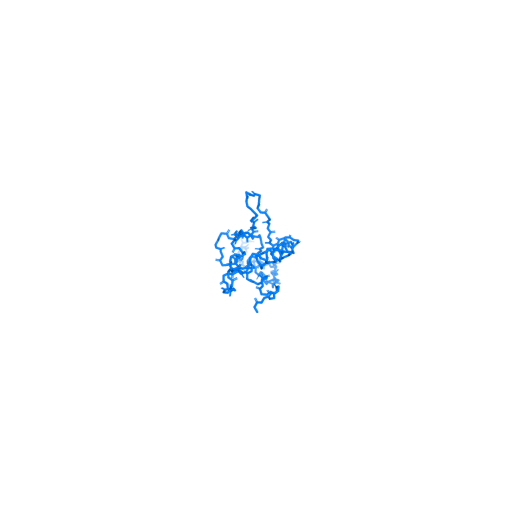1.00 55.91 90 THR A N 1
ATOM 695 C CA . THR A 1 90 ? -9.325 -18.722 30.964 1.00 55.91 90 THR A CA 1
ATOM 696 C C . THR A 1 90 ? -10.150 -17.802 31.874 1.00 55.91 90 THR A C 1
ATOM 698 O O . THR A 1 90 ? -9.562 -17.193 32.770 1.00 55.91 90 THR A O 1
ATOM 701 N N . PRO A 1 91 ? -11.473 -17.637 31.679 1.00 63.69 91 PRO A N 1
ATOM 702 C CA . PRO A 1 91 ? -12.315 -16.842 32.570 1.00 63.69 91 PRO A CA 1
ATOM 703 C C . PRO A 1 91 ? -13.151 -17.730 33.513 1.00 63.69 91 PRO A C 1
ATOM 705 O O . PRO A 1 91 ? -13.845 -18.632 33.051 1.00 63.69 91 PRO A O 1
ATOM 708 N N . GLY A 1 92 ? -13.144 -17.400 34.811 1.00 51.69 92 GLY A N 1
ATOM 709 C CA . GLY A 1 92 ? -14.044 -17.926 35.860 1.00 51.69 92 GLY A CA 1
ATOM 710 C C . GLY A 1 92 ? -13.303 -18.806 36.876 1.00 51.69 92 GLY A C 1
ATOM 711 O O . GLY A 1 92 ? -12.649 -19.755 36.473 1.00 51.69 92 GLY A O 1
ATOM 712 N N . GLU A 1 93 ? -13.281 -18.552 38.186 1.00 52.84 93 GLU A N 1
ATOM 713 C CA . GLU A 1 93 ? -14.218 -17.858 39.085 1.00 52.84 93 GLU A CA 1
ATOM 714 C C . GLU A 1 93 ? -13.483 -17.171 40.258 1.00 52.84 93 GLU A C 1
ATOM 716 O O . GLU A 1 93 ? -12.412 -17.627 40.662 1.00 52.84 93 GLU A O 1
ATOM 721 N N . PRO A 1 94 ? -14.085 -16.149 40.895 1.00 62.81 94 PRO A N 1
ATOM 722 C CA . PRO A 1 94 ? -13.855 -15.822 42.294 1.00 62.81 94 PRO A CA 1
ATOM 723 C C . PRO A 1 94 ? -15.011 -16.377 43.151 1.00 62.81 94 PRO A C 1
ATOM 725 O O . PRO A 1 94 ? -16.025 -15.705 43.326 1.00 62.81 94 PRO A O 1
ATOM 728 N N . GLU A 1 95 ? -14.874 -17.589 43.697 1.00 54.00 95 GLU A N 1
ATOM 729 C CA . GLU A 1 95 ? -15.763 -18.068 44.772 1.00 54.00 95 GLU A CA 1
ATOM 730 C C . GLU A 1 95 ? -15.197 -17.553 46.101 1.00 54.00 95 GLU A C 1
ATOM 732 O O . GLU A 1 95 ? -14.211 -18.051 46.649 1.00 54.00 95 GLU A O 1
ATOM 737 N N . ALA A 1 96 ? -15.758 -16.431 46.544 1.00 58.53 96 ALA A N 1
ATOM 738 C CA . ALA A 1 96 ? -15.481 -15.842 47.836 1.00 58.53 96 ALA A CA 1
ATOM 739 C C . ALA A 1 96 ? -16.297 -16.580 48.903 1.00 58.53 96 ALA A C 1
ATOM 741 O O . ALA A 1 96 ? -17.464 -16.266 49.114 1.00 58.53 96 ALA A O 1
ATOM 742 N N . SER A 1 97 ? -15.655 -17.493 49.629 1.00 48.56 97 SER A N 1
ATOM 743 C CA . SER A 1 97 ? -16.209 -18.074 50.851 1.00 48.56 97 SER A CA 1
ATOM 744 C C . SER A 1 97 ? -15.223 -17.944 52.002 1.00 48.56 97 SER A C 1
ATOM 746 O O . SER A 1 97 ? -14.227 -18.657 52.047 1.00 48.56 97 SER A O 1
ATOM 748 N N . LEU A 1 98 ? -15.519 -17.026 52.929 1.00 52.59 98 LEU A N 1
ATOM 749 C CA . LEU A 1 98 ? -15.442 -17.218 54.385 1.00 52.59 98 LEU A CA 1
ATOM 750 C C . LEU A 1 98 ? -15.736 -15.884 55.087 1.00 52.59 98 LEU A C 1
ATOM 752 O O . LEU A 1 98 ? -14.849 -15.052 55.265 1.00 52.59 98 LEU A O 1
ATOM 756 N N . ASN A 1 99 ? -16.972 -15.704 55.560 1.00 51.22 99 ASN A N 1
ATOM 757 C CA . ASN A 1 99 ? -17.183 -14.909 56.764 1.00 51.22 99 ASN A CA 1
ATOM 758 C C . ASN A 1 99 ? -18.078 -15.668 57.741 1.00 51.22 99 ASN A C 1
ATOM 760 O O . ASN A 1 99 ? -19.267 -15.878 57.512 1.00 51.22 99 ASN A O 1
ATOM 764 N N . ASN A 1 100 ? -17.445 -16.079 58.833 1.00 54.59 100 ASN A N 1
ATOM 765 C CA . ASN A 1 100 ? -18.075 -16.617 60.022 1.00 54.59 100 ASN A CA 1
ATOM 766 C C . ASN A 1 100 ? -18.838 -15.503 60.741 1.00 54.59 100 ASN A C 1
ATOM 768 O O . ASN A 1 100 ? -18.247 -14.453 60.987 1.00 54.59 100 ASN A O 1
ATOM 772 N N . GLN A 1 101 ? -20.086 -15.788 61.121 1.00 55.84 101 GLN A N 1
ATOM 773 C CA . GLN A 1 101 ? -20.831 -15.323 62.306 1.00 55.84 101 GLN A CA 1
ATOM 774 C C . GLN A 1 101 ? -22.323 -15.300 61.960 1.00 55.84 101 GLN A C 1
ATOM 776 O O . GLN A 1 101 ? -22.736 -14.521 61.112 1.00 55.84 101 GLN A O 1
ATOM 781 N N . ASP A 1 102 ? -23.108 -16.191 62.572 1.00 53.44 102 ASP A N 1
ATOM 782 C CA . ASP A 1 102 ? -24.217 -15.850 63.481 1.00 53.44 102 ASP A CA 1
ATOM 783 C C . ASP A 1 102 ? -25.176 -17.051 63.608 1.00 53.44 102 ASP A C 1
ATOM 785 O O . ASP A 1 102 ? -26.047 -17.276 62.771 1.00 53.44 102 ASP A O 1
ATOM 789 N N . LEU A 1 103 ? -25.014 -17.848 64.667 1.00 49.31 103 LEU A N 1
ATOM 790 C CA . LEU A 1 103 ? -26.157 -18.540 65.258 1.00 49.31 103 LEU A CA 1
ATOM 791 C C . LEU A 1 103 ? -25.964 -18.614 66.771 1.00 49.31 103 LEU A C 1
ATOM 793 O O . LEU A 1 103 ? -25.520 -19.609 67.340 1.00 49.31 103 LEU A O 1
ATOM 797 N N . LYS A 1 104 ? -26.272 -17.490 67.418 1.00 50.06 104 LYS A N 1
ATOM 798 C CA . LYS A 1 104 ? -26.690 -17.452 68.818 1.00 50.06 104 LYS A CA 1
ATOM 799 C C . LYS A 1 104 ? 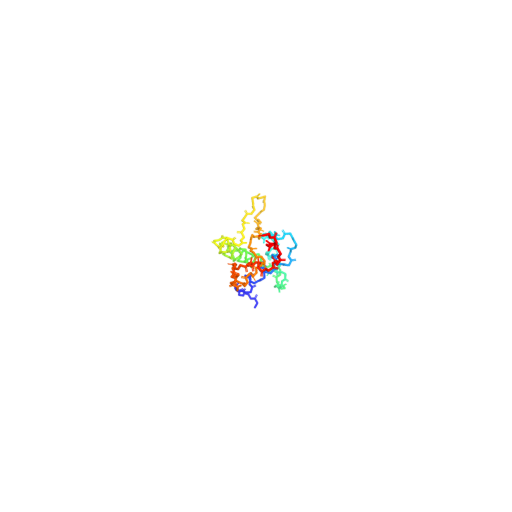-28.214 -17.346 68.818 1.00 50.06 104 LYS A C 1
ATOM 801 O O . LYS A 1 104 ? -28.733 -16.259 68.572 1.00 50.06 104 LYS A O 1
ATOM 806 N N . ARG A 1 105 ? -28.900 -18.455 69.095 1.00 40.38 105 ARG A N 1
ATOM 807 C CA . ARG A 1 105 ? -30.137 -18.567 69.894 1.00 40.38 105 ARG A CA 1
ATOM 808 C C . ARG A 1 105 ? -30.656 -19.994 69.865 1.00 40.38 105 ARG A C 1
ATOM 810 O O . ARG A 1 105 ? -30.703 -20.570 68.761 1.00 40.38 105 ARG A O 1
#

Foldseek 3Di:
DPDLVVLLVLVVVCLVPDPQQKDFLVNSLCVVVVVVPCPPDPPVSVVSSVSVVVSVVVCVVVVQWDFDPDPGTMIGGDDDPDPPPPPDDDDDDPPDDDDDDDDDD

Mean predicted aligned error: 13.18 Å

Organism: Nothobranchius furzeri (NCBI:txid105023)

Secondary structure (DSSP, 8-state):
--SHHHHHHHHHHHHHH-TT-EEEHHHHHHHHHHTSS-TT-HHHHHHHHHHHHHHHHHHHHTTSEEEE-SSS-EEEE-S-S------------------------

InterPro domains:
  IPR003316 E2F/DP family, winged-helix DNA-binding domain [PF02319] (1-79)
  IPR003316 E2F/DP family, winged-helix DNA-binding domain [SM01372] (1-79)
  IPR015633 E2F Family [PTHR12081] (2-91)
  IPR036388 Winged helix-like DNA-binding domain superfamily [G3DSA:1.10.10.10] (1-80)
  IPR036390 Winged helix DNA-binding domain superfamily [SSF46785] (1-80)